Protein AF-A0A7C2XFM1-F1 (afdb_monomer)

Mean predicted aligned error: 4.07 Å

Secondary structure (DSSP, 8-state):
-PPPPPPPPB-----PPPPPHHHHHHHHHHTTTS---HHHHHHHHHHHHHHHTT-SB-EEE-STTHHHHHHHEEEEETTEEEEEEEE--HHHHHHHHHHHHHSTT-EEEE--GGGG--EESSS--HHHHHHHHHHHHHHHHHHHHHTT--EEEE-

Nearest PDB structures (foldseek):
  7azu-assembly1_A  TM=6.651E-01  e=7.538E+00  Caldibacillus thermoamylovorans
  5e7p-assembly1_A  TM=2.297E-01  e=1.009E+00  Mycolicibacterium smegmatis MC2 155
  2x9q-assembly3_B  TM=4.686E-01  e=8.582E+00  Mycobacterium tuberculosis H37Rv
  2x9q-assembly3_A  TM=4.162E-01  e=7.538E+00  Mycobacterium tuberculosis H37Rv

pLDDT: mean 93.03, std 6.06, range [51.03, 98.31]

Radius of gyration: 17.41 Å; Cα contacts (8 Å, |Δi|>4): 223; chains: 1; bounding box: 51×39×47 Å

Foldseek 3Di:
DDDDDDDAAADQEDDDDDDDPVRVVVVCVVQPPDPDDPVLVQQLSRQVVCVVVVHRAAEYEDAVCLVVVVVFWPCDDPQERNDQIAGDLVSLLSSLLSNCVRDAQYEYEYEDPVSNNHHYPDPVDPVVVNVSVVVRVVVNQVSSVVSGHNYYRYD

Solvent-accessible surface area (backbone atoms only — not comparable to full-atom values): 8712 Å² total; per-residue (Å²): 134,83,82,82,83,83,79,87,40,72,52,75,36,32,83,57,75,86,78,51,72,68,61,49,53,50,51,51,66,77,47,65,91,58,95,73,52,74,65,55,51,45,37,50,60,23,38,51,65,38,61,77,67,64,46,69,40,41,23,20,25,22,70,78,42,39,57,62,51,58,73,23,48,36,39,56,60,96,49,32,32,69,42,81,64,41,70,50,52,64,70,56,30,52,52,21,40,55,44,35,72,76,43,75,61,29,24,41,15,32,49,33,75,82,72,67,61,66,42,78,72,56,70,84,41,69,66,62,47,51,51,44,53,50,52,37,51,53,50,46,56,46,46,18,39,79,37,48,32,66,46,76,38,79,88

Sequence (155 aa):
MRKKLTFRTVSLGTEPPIPKTDDLAGWIRENRGRNADLVTYQLEEGLVPQVDAGIGDICTGGRFYGKRWLECLTGIDGRTIVAEPGYLAGPVTADAQDIGVFARGARVALPAPHLLGLEDSYFCDEDEMQDALSAVYRGLMRAMRDSGIAGHVLH

Structure (mmCIF, N/CA/C/O backbone):
data_AF-A0A7C2XFM1-F1
#
_entry.id   AF-A0A7C2XFM1-F1
#
loop_
_atom_site.group_PDB
_atom_site.id
_atom_site.type_symbol
_atom_site.label_atom_id
_atom_site.label_alt_id
_atom_site.label_comp_id
_atom_site.label_asym_id
_atom_site.label_entity_id
_atom_site.label_seq_id
_atom_site.pdbx_PDB_ins_code
_atom_site.Cartn_x
_atom_site.Cartn_y
_atom_site.Cartn_z
_atom_site.occupancy
_atom_site.B_iso_or_equiv
_atom_site.auth_seq_id
_atom_site.auth_comp_id
_atom_site.auth_asym_id
_atom_site.auth_atom_id
_atom_site.pdbx_PDB_model_num
ATOM 1 N N . MET A 1 1 ? -35.658 21.641 17.550 1.00 51.03 1 MET A N 1
ATOM 2 C CA . MET A 1 1 ? -34.418 20.828 17.548 1.00 51.03 1 MET A CA 1
ATOM 3 C C . MET A 1 1 ? -33.679 21.072 16.241 1.00 51.03 1 MET A C 1
ATOM 5 O O . MET A 1 1 ? -34.264 20.887 15.183 1.00 51.03 1 MET A O 1
ATOM 9 N N . ARG A 1 2 ? -32.439 21.564 16.295 1.00 58.53 2 ARG A N 1
ATOM 10 C CA . ARG A 1 2 ? -31.626 21.871 15.107 1.00 58.53 2 ARG A CA 1
ATOM 11 C C . ARG A 1 2 ? -31.073 20.552 14.543 1.00 58.53 2 ARG A C 1
ATOM 13 O O . ARG A 1 2 ? -30.451 19.808 15.297 1.00 58.53 2 ARG A O 1
ATOM 20 N N . LYS A 1 3 ? -31.331 20.231 13.265 1.00 66.75 3 LYS A N 1
ATOM 21 C CA . LYS A 1 3 ? -30.771 19.035 12.599 1.00 66.75 3 LYS A CA 1
ATOM 22 C C . LYS A 1 3 ? -29.243 19.076 12.728 1.00 66.75 3 LYS A C 1
ATOM 24 O O . LYS A 1 3 ? -28.627 20.037 12.271 1.00 66.75 3 LYS A O 1
ATOM 29 N N . LYS A 1 4 ? -28.642 18.063 13.361 1.00 75.75 4 LYS A N 1
ATOM 30 C CA . LYS A 1 4 ? -27.188 17.866 13.311 1.00 75.75 4 LYS A CA 1
ATOM 31 C C . LYS A 1 4 ? -26.829 17.476 11.878 1.00 75.75 4 LYS A C 1
ATOM 33 O O . LYS A 1 4 ? -27.361 16.499 11.360 1.00 75.75 4 LYS A O 1
ATOM 38 N N . LEU A 1 5 ? -25.986 18.280 11.238 1.00 81.06 5 LEU A N 1
ATOM 39 C CA . LEU A 1 5 ? -25.368 17.938 9.963 1.00 81.06 5 LEU A CA 1
ATOM 40 C C . LEU A 1 5 ? -24.231 16.961 10.261 1.00 81.06 5 LEU A C 1
ATOM 42 O O . LEU A 1 5 ? -23.310 17.306 11.000 1.00 81.06 5 LEU A O 1
ATOM 46 N N . THR A 1 6 ? -24.319 15.750 9.722 1.00 80.69 6 THR A N 1
ATOM 47 C CA . THR A 1 6 ? -23.228 14.776 9.775 1.00 80.69 6 THR A CA 1
ATOM 48 C C . THR A 1 6 ? -22.428 14.909 8.490 1.00 80.69 6 THR A C 1
ATOM 50 O O . THR A 1 6 ? -22.963 14.685 7.405 1.00 80.69 6 THR A O 1
ATOM 53 N N . PHE A 1 7 ? -21.163 15.301 8.608 1.00 87.38 7 PHE A N 1
ATOM 54 C CA . PHE A 1 7 ? -20.244 15.354 7.476 1.00 87.38 7 PHE A CA 1
ATOM 55 C C . PHE A 1 7 ? -19.515 14.019 7.348 1.00 87.38 7 PHE A C 1
ATOM 57 O O . PHE A 1 7 ? -19.095 13.441 8.349 1.00 87.38 7 PHE A O 1
ATOM 64 N N . ARG A 1 8 ? -19.372 13.531 6.114 1.00 90.44 8 ARG A N 1
ATOM 65 C CA . ARG A 1 8 ? -18.591 12.327 5.818 1.00 90.44 8 ARG A CA 1
ATOM 66 C C . ARG A 1 8 ? -17.110 12.638 6.026 1.00 90.44 8 ARG A C 1
ATOM 68 O O . ARG A 1 8 ? -16.583 13.545 5.387 1.00 90.44 8 ARG A O 1
ATOM 75 N N . THR A 1 9 ? -16.459 11.896 6.912 1.00 94.25 9 THR A N 1
ATOM 76 C CA . THR A 1 9 ? -15.015 11.978 7.140 1.00 94.25 9 THR A CA 1
ATOM 77 C C . THR A 1 9 ? -14.297 10.963 6.263 1.00 94.25 9 THR A C 1
ATOM 79 O O . THR A 1 9 ? -14.725 9.816 6.136 1.00 94.25 9 THR A O 1
ATOM 82 N N . VAL A 1 10 ? -13.218 11.410 5.627 1.00 94.81 10 VAL A N 1
ATOM 83 C CA . VAL A 1 10 ? -12.485 10.648 4.617 1.00 94.81 10 VAL A CA 1
ATOM 84 C C . VAL A 1 10 ? -11.008 10.727 4.962 1.00 94.81 10 VAL A C 1
ATOM 86 O O . VAL A 1 10 ? -10.449 11.822 5.000 1.00 94.81 10 VAL A O 1
ATOM 89 N N . SER A 1 11 ? -10.379 9.581 5.206 1.00 95.12 11 SER A N 1
ATOM 90 C CA . SER A 1 11 ? -8.921 9.501 5.275 1.00 95.12 11 SER A CA 1
ATOM 91 C C . SER A 1 11 ? -8.346 9.375 3.870 1.00 95.12 11 SER A C 1
ATOM 93 O O . SER A 1 11 ? -8.955 8.756 2.994 1.00 95.12 11 SER A O 1
ATOM 95 N N . LEU A 1 12 ? -7.180 9.965 3.638 1.00 94.94 12 LEU A N 1
ATOM 96 C CA . LEU A 1 12 ? -6.459 9.802 2.379 1.00 94.94 12 LEU A CA 1
ATOM 97 C C . LEU A 1 12 ? -5.298 8.822 2.507 1.00 94.94 12 LEU A C 1
ATOM 99 O O . LEU A 1 12 ? -4.677 8.552 1.505 1.00 94.94 12 LEU A O 1
ATOM 103 N N . GLY A 1 13 ? -5.033 8.256 3.679 1.00 93.38 13 GLY A N 1
ATOM 104 C CA . GLY A 1 13 ? -3.845 7.450 3.955 1.00 93.38 13 GLY A CA 1
ATOM 105 C C . GLY A 1 13 ? -3.256 7.853 5.299 1.00 93.38 13 GLY A C 1
ATOM 106 O O . GLY A 1 13 ? -3.737 8.789 5.945 1.00 93.38 13 GLY A O 1
ATOM 107 N N . THR A 1 14 ? -2.231 7.151 5.761 1.00 91.31 14 THR A N 1
ATOM 108 C CA . THR A 1 14 ? -1.569 7.462 7.031 1.00 91.31 14 THR A CA 1
ATOM 109 C C . THR A 1 14 ? -0.094 7.123 6.945 1.00 91.31 14 THR A C 1
ATOM 111 O O . THR A 1 14 ? 0.281 6.065 6.457 1.00 91.31 14 THR A O 1
ATOM 114 N N . GLU A 1 15 ? 0.742 8.029 7.442 1.00 91.06 15 GLU A N 1
ATOM 115 C CA . GLU A 1 15 ? 2.153 7.752 7.692 1.00 91.06 15 GLU A CA 1
ATOM 116 C C . GLU A 1 15 ? 2.350 7.575 9.196 1.00 91.06 15 GLU A C 1
ATOM 118 O O . GLU A 1 15 ? 2.501 8.576 9.909 1.00 91.06 15 GLU A O 1
ATOM 123 N N . PRO A 1 16 ? 2.261 6.335 9.712 1.00 90.56 16 PRO A N 1
ATOM 124 C CA . PRO A 1 16 ? 2.536 6.082 11.114 1.00 90.56 16 PRO A CA 1
ATOM 125 C C . PRO A 1 16 ? 4.004 6.417 11.420 1.00 90.56 16 PRO A C 1
ATOM 127 O O . PRO A 1 16 ? 4.879 6.281 10.556 1.00 90.56 16 PRO A O 1
ATOM 130 N N . PRO A 1 17 ? 4.309 6.863 12.649 1.00 87.62 17 PRO A N 1
ATOM 131 C CA . PRO A 1 17 ? 5.684 7.111 13.047 1.00 87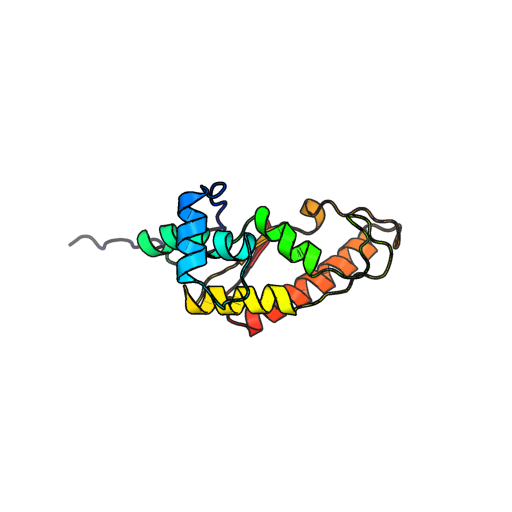.62 17 PRO A CA 1
ATOM 132 C C . PRO A 1 17 ? 6.511 5.821 12.984 1.00 87.62 17 PRO A C 1
ATOM 134 O O . PRO A 1 17 ? 5.988 4.707 12.973 1.00 87.62 17 PRO A O 1
ATOM 137 N N . ILE A 1 18 ? 7.836 5.973 12.982 1.00 85.94 18 ILE A N 1
ATOM 138 C CA . ILE A 1 18 ? 8.739 4.828 13.116 1.00 85.94 18 ILE A CA 1
ATOM 139 C C . ILE A 1 18 ? 8.417 4.114 14.443 1.00 85.94 18 ILE A C 1
ATOM 141 O O . ILE A 1 18 ? 8.399 4.791 15.479 1.00 85.94 18 ILE A O 1
ATOM 145 N N . PRO A 1 19 ? 8.177 2.787 14.436 1.00 89.00 19 PRO A N 1
ATOM 146 C CA . PRO A 1 19 ? 7.854 2.051 15.650 1.00 89.00 19 PRO A CA 1
ATOM 147 C C . PRO A 1 19 ? 8.945 2.192 16.700 1.00 89.00 19 PRO A C 1
ATOM 149 O O . PRO A 1 19 ? 10.138 2.103 16.392 1.00 89.00 19 PRO A O 1
ATOM 152 N N . LYS A 1 20 ? 8.537 2.327 17.962 1.00 92.25 20 LYS A N 1
ATOM 153 C CA . LYS A 1 20 ? 9.458 2.112 19.077 1.00 92.25 20 LYS A CA 1
ATOM 154 C C . LYS A 1 20 ? 9.663 0.614 19.266 1.00 92.25 20 LYS A C 1
ATOM 156 O O . LYS A 1 20 ? 8.766 -0.188 19.014 1.00 92.25 20 LYS A O 1
ATOM 161 N N . THR A 1 21 ? 10.841 0.243 19.754 1.00 92.62 21 THR A N 1
ATOM 162 C CA . THR A 1 21 ? 11.208 -1.163 19.960 1.00 92.62 21 THR A CA 1
ATOM 163 C C . THR A 1 21 ? 10.216 -1.892 20.861 1.00 92.62 21 THR A C 1
ATOM 165 O O . THR A 1 21 ? 9.850 -3.019 20.548 1.00 92.62 21 THR A O 1
ATOM 168 N N . ASP A 1 22 ? 9.756 -1.254 21.940 1.00 93.44 22 ASP A N 1
ATOM 169 C CA . ASP A 1 22 ? 8.836 -1.870 22.903 1.00 93.44 22 ASP A CA 1
ATOM 170 C C . ASP A 1 22 ? 7.453 -2.141 22.293 1.00 93.44 22 ASP A C 1
ATOM 172 O O . ASP A 1 22 ? 6.915 -3.236 22.470 1.00 93.44 22 ASP A O 1
ATOM 176 N N . ASP A 1 23 ? 6.926 -1.187 21.517 1.00 92.25 23 ASP A N 1
ATOM 177 C CA . ASP A 1 23 ? 5.638 -1.307 20.823 1.00 92.25 23 ASP A CA 1
ATOM 178 C C . ASP A 1 23 ? 5.688 -2.467 19.815 1.00 92.25 23 ASP A C 1
ATOM 180 O O . ASP A 1 23 ? 4.836 -3.360 19.820 1.00 92.25 23 ASP A O 1
ATOM 184 N N . LEU A 1 24 ? 6.763 -2.527 19.021 1.00 92.75 24 LEU A N 1
ATOM 185 C CA . LEU A 1 24 ? 6.974 -3.604 18.058 1.00 92.75 24 LEU A CA 1
ATOM 186 C C . LEU A 1 24 ? 7.159 -4.968 18.746 1.00 92.75 24 LEU A C 1
ATOM 188 O O . LEU A 1 24 ? 6.626 -5.971 18.275 1.00 92.75 24 LEU A O 1
ATOM 192 N N . ALA A 1 25 ? 7.883 -5.037 19.869 1.00 93.31 25 ALA A N 1
ATOM 193 C CA . ALA A 1 25 ? 8.062 -6.291 20.609 1.00 93.31 25 ALA A CA 1
ATOM 194 C C . ALA A 1 25 ? 6.741 -6.809 21.199 1.00 93.31 25 ALA A C 1
ATOM 196 O O . ALA A 1 25 ? 6.533 -8.028 21.260 1.00 93.31 25 ALA A O 1
ATOM 197 N N . GLY A 1 26 ? 5.868 -5.898 21.641 1.00 94.06 26 GLY A N 1
ATOM 198 C CA . GLY A 1 26 ? 4.503 -6.206 22.060 1.00 94.06 26 GLY A CA 1
ATOM 199 C C . GLY A 1 26 ? 3.698 -6.793 20.907 1.00 94.06 26 GLY A C 1
ATOM 200 O O . GLY A 1 26 ? 3.246 -7.936 20.993 1.00 94.06 26 GLY A O 1
ATOM 201 N N . TRP A 1 27 ? 3.643 -6.075 19.787 1.00 93.69 27 TRP A N 1
ATOM 202 C CA . TRP A 1 27 ? 2.900 -6.501 18.603 1.00 93.69 27 TRP A CA 1
ATOM 203 C C . TRP A 1 27 ? 3.379 -7.852 18.043 1.00 93.69 27 TRP A C 1
ATOM 205 O O . TRP A 1 27 ? 2.562 -8.725 17.748 1.00 93.69 27 TRP A O 1
ATOM 215 N N . ILE A 1 28 ? 4.697 -8.090 17.978 1.00 93.56 28 ILE A N 1
ATOM 216 C CA . ILE A 1 28 ? 5.269 -9.381 17.544 1.00 93.56 28 ILE A CA 1
ATOM 217 C C . ILE A 1 28 ? 4.818 -10.520 18.463 1.00 93.56 28 ILE A C 1
ATOM 219 O O . ILE A 1 28 ? 4.590 -11.642 18.007 1.00 93.56 28 ILE A O 1
ATOM 223 N N . ARG A 1 29 ? 4.720 -10.269 19.774 1.00 93.69 29 ARG A N 1
ATOM 224 C CA . ARG A 1 29 ? 4.290 -11.281 20.746 1.00 93.69 29 ARG A CA 1
ATOM 225 C C . ARG A 1 29 ? 2.832 -11.675 20.530 1.00 93.69 29 ARG A C 1
ATOM 227 O O . ARG A 1 29 ? 2.519 -12.856 20.664 1.00 93.69 29 ARG A O 1
ATOM 234 N N . GLU A 1 30 ? 1.988 -10.707 20.199 1.00 91.50 30 GLU A N 1
ATOM 235 C CA . GLU A 1 30 ? 0.556 -10.893 19.947 1.00 91.50 30 GLU A CA 1
ATOM 236 C C . GLU A 1 30 ? 0.284 -11.541 18.582 1.00 91.50 30 GLU A C 1
ATOM 238 O O . GLU A 1 30 ? -0.645 -12.332 18.455 1.00 91.50 30 GLU A O 1
ATOM 243 N N . ASN A 1 31 ? 1.151 -11.303 17.593 1.00 90.06 31 ASN A N 1
ATOM 244 C CA . ASN A 1 31 ? 1.016 -11.808 16.222 1.00 90.06 31 ASN A CA 1
ATOM 245 C C . ASN A 1 31 ? 1.906 -13.030 15.914 1.00 90.06 31 ASN A C 1
ATOM 247 O O . ASN A 1 31 ? 2.240 -13.303 14.758 1.00 90.06 31 ASN A O 1
ATOM 251 N N . ARG A 1 32 ? 2.316 -13.801 16.930 1.00 88.12 32 ARG A N 1
ATOM 252 C CA . ARG A 1 32 ? 3.163 -14.991 16.722 1.00 88.12 32 ARG A CA 1
ATOM 253 C C . ARG A 1 32 ? 2.490 -16.020 15.811 1.00 88.12 32 ARG A C 1
ATOM 255 O O . ARG A 1 32 ? 1.360 -16.430 16.047 1.00 88.12 32 ARG A O 1
ATOM 262 N N . GLY A 1 33 ? 3.244 -16.507 14.824 1.00 87.69 33 GLY A N 1
ATOM 263 C CA . GLY A 1 33 ? 2.776 -17.512 13.863 1.00 87.69 33 GLY A CA 1
ATOM 264 C C . GLY A 1 33 ? 2.066 -16.927 12.640 1.00 87.69 33 GLY A C 1
ATOM 265 O O . GLY A 1 33 ? 1.771 -17.674 11.710 1.00 87.69 33 GLY A O 1
ATOM 266 N N . ARG A 1 34 ? 1.846 -15.609 12.603 1.00 88.19 34 ARG A N 1
ATOM 267 C CA . ARG A 1 34 ? 1.411 -14.886 11.407 1.00 88.19 34 ARG A CA 1
ATOM 268 C C . ARG A 1 34 ? 2.630 -14.496 10.574 1.00 88.19 34 ARG A C 1
ATOM 270 O O . ARG A 1 34 ? 3.650 -14.081 11.123 1.00 88.19 34 ARG A O 1
ATOM 277 N N . ASN A 1 35 ? 2.532 -14.642 9.254 1.00 87.19 35 ASN A N 1
ATOM 278 C CA . ASN A 1 35 ? 3.538 -14.092 8.354 1.00 87.19 35 ASN A CA 1
ATOM 279 C C . ASN A 1 35 ? 3.298 -12.588 8.249 1.00 87.19 35 ASN A C 1
ATOM 281 O O . ASN A 1 35 ? 2.350 -12.166 7.596 1.00 87.19 35 ASN A O 1
ATOM 285 N N . ALA A 1 36 ? 4.107 -11.813 8.959 1.00 89.94 36 ALA A N 1
ATOM 286 C CA . ALA A 1 36 ? 3.949 -10.378 9.040 1.00 89.94 36 ALA A CA 1
ATOM 287 C C . ALA A 1 36 ? 5.320 -9.708 9.146 1.00 89.94 36 ALA A C 1
ATOM 289 O O . ALA A 1 36 ? 6.274 -10.271 9.690 1.00 89.94 36 ALA A O 1
ATOM 290 N N . ASP A 1 37 ? 5.406 -8.495 8.622 1.00 92.56 37 ASP A N 1
ATOM 291 C CA . ASP A 1 37 ? 6.618 -7.687 8.580 1.00 92.56 37 ASP A CA 1
ATOM 292 C C . ASP A 1 37 ? 6.348 -6.259 9.079 1.00 92.56 37 ASP A C 1
ATOM 294 O O . ASP A 1 37 ? 5.259 -5.926 9.555 1.00 92.56 37 ASP A O 1
ATOM 298 N N . LEU A 1 38 ? 7.356 -5.389 8.972 1.00 93.31 38 LEU A N 1
ATOM 299 C CA . LEU A 1 38 ? 7.220 -3.990 9.379 1.00 93.31 38 LEU A CA 1
ATOM 300 C C . LEU A 1 38 ? 6.161 -3.235 8.568 1.00 93.31 38 LEU A C 1
ATOM 302 O O . LEU A 1 38 ? 5.545 -2.320 9.105 1.00 93.31 38 LEU A O 1
ATOM 306 N N . VAL A 1 39 ? 5.940 -3.600 7.302 1.00 94.75 39 VAL A N 1
ATOM 307 C CA . VAL A 1 39 ? 4.895 -2.978 6.481 1.00 94.75 39 VAL A CA 1
ATOM 308 C C . VAL A 1 39 ? 3.518 -3.372 7.007 1.00 94.75 39 VAL A C 1
ATOM 310 O O . VAL A 1 39 ? 2.661 -2.509 7.169 1.00 94.75 39 VAL A O 1
ATOM 313 N N . THR A 1 40 ? 3.336 -4.647 7.346 1.00 94.19 40 THR A N 1
ATOM 314 C CA . THR A 1 40 ? 2.104 -5.183 7.942 1.00 94.19 40 THR A CA 1
ATOM 315 C C . THR A 1 40 ? 1.767 -4.445 9.238 1.00 94.19 40 THR A C 1
ATOM 317 O O . THR A 1 40 ? 0.654 -3.951 9.401 1.00 94.19 40 THR A O 1
ATOM 320 N N . TYR A 1 41 ? 2.761 -4.280 10.116 1.00 94.44 41 TYR A N 1
ATOM 321 C CA . TYR A 1 41 ? 2.625 -3.488 11.340 1.00 94.44 41 TYR A CA 1
ATOM 322 C C . TYR A 1 41 ? 2.194 -2.041 11.047 1.00 94.44 41 TYR A C 1
ATOM 324 O O . TYR A 1 41 ? 1.234 -1.544 11.628 1.00 94.44 41 TYR A O 1
ATOM 332 N N . GLN A 1 42 ? 2.859 -1.364 10.105 1.00 95.38 42 GLN A N 1
ATOM 333 C CA . GLN A 1 42 ? 2.537 0.023 9.752 1.00 95.38 42 GLN A CA 1
ATOM 334 C C . GLN A 1 42 ? 1.127 0.174 9.155 1.00 95.38 42 GLN A C 1
ATOM 336 O O . GLN A 1 42 ? 0.457 1.178 9.401 1.00 95.38 42 GLN A O 1
ATOM 341 N N . LEU A 1 43 ? 0.646 -0.813 8.395 1.00 95.50 43 LEU A N 1
ATOM 342 C CA . LEU A 1 43 ? -0.724 -0.809 7.879 1.00 95.50 43 LEU A CA 1
ATOM 343 C C . LEU A 1 43 ? -1.757 -0.856 9.012 1.00 95.50 43 LEU A C 1
ATOM 345 O O . LEU A 1 43 ? -2.745 -0.122 8.958 1.00 95.50 43 LEU A O 1
ATOM 349 N N . GLU A 1 44 ? -1.528 -1.678 10.034 1.00 93.81 44 GLU A N 1
ATOM 350 C CA . GLU A 1 44 ? -2.418 -1.785 11.196 1.00 93.81 44 GLU A CA 1
ATOM 351 C C . GLU A 1 44 ? -2.380 -0.529 12.063 1.00 93.81 44 GLU A C 1
ATOM 353 O O . GLU A 1 44 ? -3.426 0.063 12.337 1.00 93.81 44 GLU A O 1
ATOM 358 N N . GLU A 1 45 ? -1.183 -0.057 12.413 1.00 93.81 45 GLU A N 1
ATOM 359 C CA . GLU A 1 45 ? -0.998 1.176 13.188 1.00 93.81 45 GLU A CA 1
ATOM 360 C C . GLU A 1 45 ? -1.625 2.392 12.501 1.00 93.81 45 GLU A C 1
ATOM 362 O O . GLU A 1 45 ? -2.151 3.288 13.159 1.00 93.81 45 GLU A O 1
ATOM 367 N N . GLY A 1 46 ? -1.617 2.422 11.166 1.00 93.69 46 GLY A N 1
ATOM 368 C CA . GLY A 1 46 ? -2.288 3.467 10.401 1.00 93.69 46 GLY A CA 1
ATOM 369 C C . GLY A 1 46 ? -3.814 3.459 10.559 1.00 93.69 46 GLY A C 1
ATOM 370 O O . GLY A 1 46 ? -4.441 4.516 10.455 1.00 93.69 46 GLY A O 1
ATOM 371 N N . LEU A 1 47 ? -4.424 2.295 10.816 1.00 94.75 47 LEU A N 1
ATOM 372 C CA . LEU A 1 47 ? -5.877 2.136 10.947 1.00 94.75 47 LEU A CA 1
ATOM 373 C C . LEU A 1 47 ? -6.388 2.451 12.353 1.00 94.75 47 LEU A C 1
ATOM 375 O O . LEU A 1 47 ? -7.446 3.072 12.465 1.00 94.75 47 LEU A O 1
ATOM 379 N N . VAL A 1 48 ? -5.654 2.059 13.400 1.00 92.88 48 VAL A N 1
ATOM 380 C CA . VAL A 1 48 ? -6.047 2.226 14.816 1.00 92.88 48 VAL A CA 1
ATOM 381 C C . VAL A 1 48 ? -6.624 3.622 15.121 1.00 92.88 48 VAL A C 1
ATOM 383 O O . VAL A 1 48 ? -7.796 3.703 15.500 1.00 92.88 48 VAL A O 1
ATOM 386 N N . PRO A 1 49 ? -5.912 4.743 14.875 1.00 93.00 49 PRO A N 1
ATOM 387 C CA . PRO A 1 49 ? -6.422 6.069 15.230 1.00 93.00 49 PRO A CA 1
ATOM 388 C C . PRO A 1 49 ? -7.648 6.488 14.407 1.00 93.00 49 PRO A C 1
ATOM 390 O O . PRO A 1 49 ? -8.447 7.307 14.859 1.00 93.00 49 PRO A O 1
ATOM 393 N N . GLN A 1 50 ? -7.820 5.949 13.195 1.00 94.38 50 GLN A N 1
ATOM 394 C CA . GLN A 1 50 ? -8.975 6.251 12.346 1.00 94.38 50 GLN A CA 1
ATOM 395 C C . GLN A 1 50 ? -10.232 5.529 12.828 1.00 94.38 50 GLN A C 1
ATOM 397 O O . GLN A 1 50 ? -11.320 6.111 12.798 1.00 94.38 50 GLN A O 1
ATOM 402 N N . VAL A 1 51 ? -10.076 4.279 13.275 1.00 92.75 51 VAL A N 1
ATOM 403 C CA . VAL A 1 51 ? -11.155 3.487 13.872 1.00 92.75 51 VAL A CA 1
ATOM 404 C C . VAL A 1 51 ? -11.597 4.128 15.186 1.00 92.75 51 VAL A C 1
ATOM 406 O O . VAL A 1 51 ? -12.788 4.395 15.352 1.00 92.75 51 VAL A O 1
ATOM 409 N N . ASP A 1 52 ? -10.650 4.484 16.057 1.00 93.19 52 ASP A N 1
ATOM 410 C CA . ASP A 1 52 ? -10.931 5.140 17.342 1.00 93.19 52 ASP A CA 1
ATOM 411 C C . ASP A 1 52 ? -11.634 6.496 17.169 1.00 93.19 52 ASP A C 1
ATOM 413 O O . ASP A 1 52 ? -12.538 6.847 17.931 1.00 93.19 52 ASP A O 1
ATOM 417 N N . ALA A 1 53 ? -11.262 7.255 16.133 1.00 92.19 53 ALA A N 1
ATOM 418 C CA . ALA A 1 53 ? -11.887 8.535 15.803 1.00 92.19 53 ALA A CA 1
ATOM 419 C C . ALA A 1 53 ? -13.236 8.407 15.064 1.00 92.19 53 ALA A C 1
ATOM 421 O O . ALA A 1 53 ? -13.890 9.424 14.812 1.00 92.19 53 ALA A O 1
ATOM 422 N N . GLY A 1 54 ? -13.661 7.193 14.694 1.00 92.38 54 GLY A N 1
ATOM 423 C CA . GLY A 1 54 ? -14.902 6.957 13.953 1.00 92.38 54 GLY A CA 1
ATOM 424 C C . GLY A 1 54 ? -14.899 7.566 12.546 1.00 92.38 54 GLY A C 1
ATOM 425 O O . GLY A 1 54 ? -15.914 8.114 12.105 1.00 92.38 54 GLY A O 1
ATOM 426 N N . ILE A 1 55 ? -13.759 7.525 11.846 1.00 93.44 55 ILE A N 1
ATOM 427 C CA . ILE A 1 55 ? -13.656 8.003 10.462 1.00 93.44 55 ILE A CA 1
ATOM 428 C C . ILE A 1 55 ? -14.525 7.134 9.542 1.00 93.44 55 ILE A C 1
ATOM 430 O O . ILE A 1 55 ? -14.462 5.911 9.592 1.00 93.44 55 ILE A O 1
ATOM 434 N N . GLY A 1 56 ? -15.335 7.773 8.690 1.00 92.00 56 GLY A N 1
ATOM 435 C CA . GLY A 1 56 ? -16.287 7.084 7.817 1.00 92.00 56 GLY A CA 1
ATOM 436 C C . GLY A 1 56 ? -15.607 6.248 6.735 1.00 92.00 56 GLY A C 1
ATOM 437 O O . GLY A 1 56 ? -15.855 5.051 6.640 1.00 92.00 56 GLY A 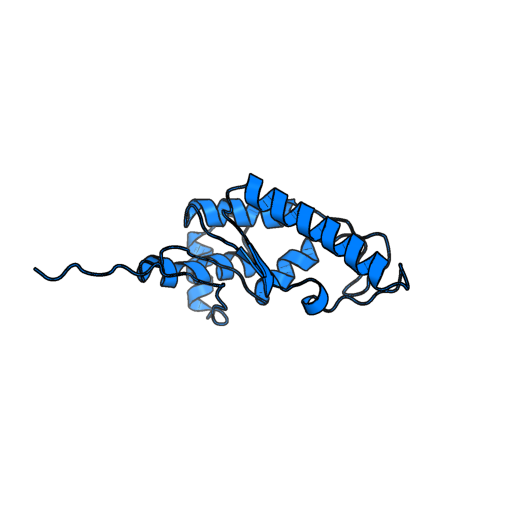O 1
ATOM 438 N N . ASP A 1 57 ? -14.732 6.869 5.938 1.00 94.38 57 ASP A N 1
ATOM 439 C CA . ASP A 1 57 ? -13.93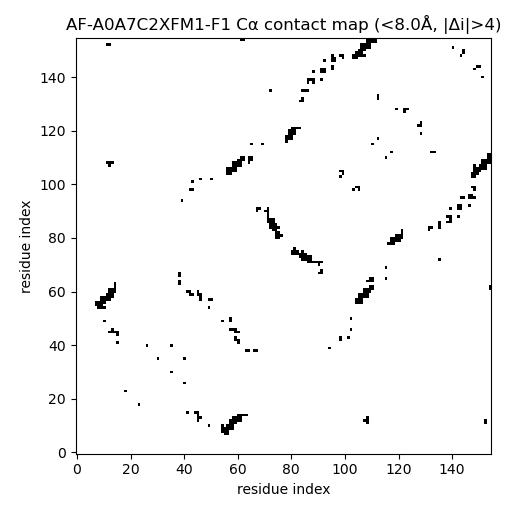6 6.159 4.933 1.00 94.38 57 ASP A CA 1
ATOM 440 C C . ASP A 1 57 ? -12.475 6.060 5.365 1.00 94.38 57 ASP A C 1
ATOM 442 O O . ASP A 1 57 ? -11.638 6.906 5.020 1.00 94.38 57 ASP A O 1
ATOM 446 N N . ILE A 1 58 ? -12.161 5.004 6.100 1.00 95.88 58 ILE A N 1
ATOM 447 C CA . ILE A 1 58 ? -10.796 4.712 6.534 1.00 95.88 58 ILE A CA 1
ATOM 448 C C . ILE A 1 58 ? -9.886 4.362 5.347 1.00 95.88 58 ILE A C 1
ATOM 450 O O . ILE A 1 58 ? -10.324 3.822 4.322 1.00 95.88 58 ILE A O 1
ATOM 454 N N . CYS A 1 59 ? -8.611 4.707 5.477 1.00 96.75 59 CYS A N 1
ATOM 455 C CA . CYS A 1 59 ? -7.596 4.476 4.457 1.00 96.75 59 CYS A CA 1
ATOM 456 C C . CYS A 1 59 ? -6.231 4.294 5.122 1.00 96.75 59 CYS A C 1
ATOM 458 O O . CYS A 1 59 ? -5.780 5.205 5.814 1.00 96.75 59 CYS A O 1
ATOM 460 N N . THR A 1 60 ? -5.579 3.152 4.917 1.00 96.25 60 THR A N 1
ATOM 461 C CA . THR A 1 60 ? -4.217 2.892 5.417 1.00 96.25 60 THR A CA 1
ATOM 462 C C . THR A 1 60 ? -3.209 2.832 4.280 1.00 96.25 60 THR A C 1
ATOM 464 O O . THR A 1 60 ? -3.600 2.847 3.119 1.00 96.25 60 THR A O 1
ATOM 467 N N . GLY A 1 61 ? -1.921 2.774 4.594 1.00 95.69 61 GLY A N 1
ATOM 468 C CA . GLY A 1 61 ? -0.853 2.892 3.613 1.00 95.69 61 GLY A CA 1
ATOM 469 C C . GLY A 1 61 ? -0.461 4.346 3.366 1.00 95.69 61 GLY A C 1
ATOM 470 O O . GLY A 1 61 ? -1.000 5.284 3.956 1.00 95.69 61 GLY A O 1
ATOM 471 N N . GLY A 1 62 ? 0.511 4.526 2.485 1.00 94.69 62 GLY A N 1
ATOM 472 C CA . 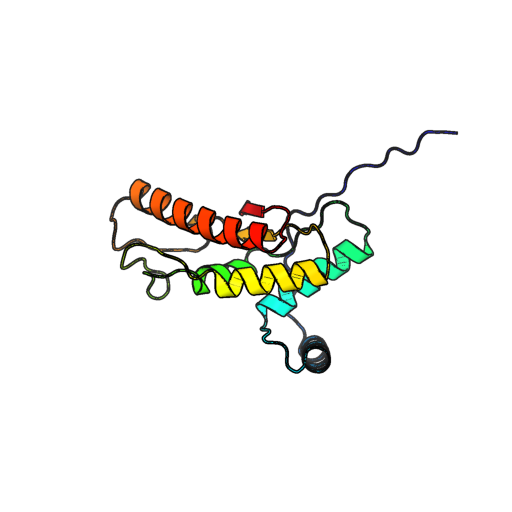GLY A 1 62 ? 1.201 5.789 2.275 1.00 94.69 62 GLY A CA 1
ATOM 473 C C . GLY A 1 62 ? 2.474 5.563 1.470 1.00 94.69 62 GLY A C 1
ATOM 474 O O . GLY A 1 62 ? 2.568 4.605 0.700 1.00 94.69 62 GLY A O 1
ATOM 475 N N . ARG A 1 63 ? 3.490 6.406 1.668 1.00 93.31 63 ARG A N 1
ATOM 476 C CA . ARG A 1 63 ? 4.781 6.274 0.973 1.00 93.31 63 ARG A CA 1
ATOM 477 C C . ARG A 1 63 ? 5.520 5.019 1.425 1.00 93.31 63 ARG A C 1
ATOM 479 O O . ARG A 1 63 ? 6.142 4.365 0.589 1.00 93.31 63 ARG A O 1
ATOM 486 N N . PHE A 1 64 ? 5.421 4.649 2.707 1.00 93.75 64 PHE A N 1
ATOM 487 C CA . PHE A 1 64 ? 6.041 3.421 3.226 1.00 93.75 64 PHE A CA 1
ATOM 488 C C . PHE A 1 64 ? 5.586 2.166 2.466 1.00 93.75 64 PHE A C 1
ATOM 490 O O . PHE A 1 64 ? 6.377 1.241 2.267 1.00 93.75 64 PHE A O 1
ATOM 497 N N . TYR A 1 65 ? 4.343 2.169 1.974 1.00 95.81 65 TYR A N 1
ATOM 498 C CA . TYR A 1 65 ? 3.759 1.043 1.254 1.00 95.81 65 TYR A CA 1
ATOM 499 C C . TYR A 1 65 ? 4.366 0.839 -0.143 1.00 95.81 65 TYR A C 1
ATOM 501 O O . TYR A 1 65 ? 4.271 -0.244 -0.719 1.00 95.81 65 TYR A O 1
ATOM 509 N N . GLY A 1 66 ? 5.117 1.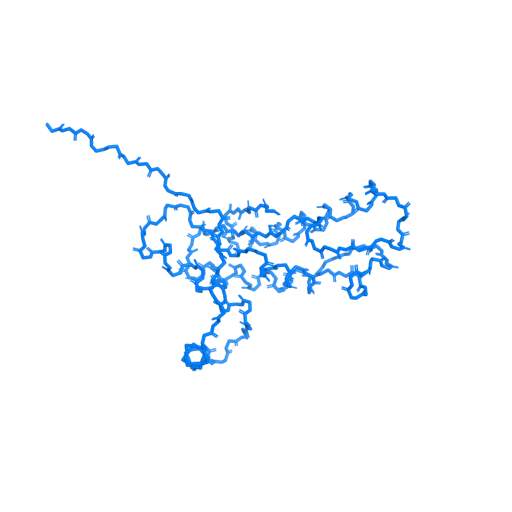829 -0.643 1.00 94.94 66 GLY A N 1
ATOM 510 C CA . GLY A 1 66 ? 5.946 1.692 -1.839 1.00 94.94 66 GLY A CA 1
ATOM 511 C C . GLY A 1 66 ? 6.952 0.540 -1.763 1.00 94.94 66 GLY A C 1
ATOM 512 O O . GLY A 1 66 ? 7.265 -0.052 -2.791 1.00 94.94 66 GLY A O 1
ATOM 513 N N . LYS A 1 67 ? 7.417 0.167 -0.560 1.00 94.19 67 LYS A N 1
ATOM 514 C CA . LYS A 1 67 ? 8.298 -1.000 -0.373 1.00 94.19 67 LYS A CA 1
ATOM 515 C C . LYS A 1 67 ? 7.617 -2.291 -0.816 1.00 94.19 67 LYS A C 1
ATOM 517 O O . LYS A 1 67 ? 8.171 -3.023 -1.627 1.00 94.19 67 LYS A O 1
ATOM 522 N N . ARG A 1 68 ? 6.382 -2.502 -0.357 1.00 95.75 68 ARG A N 1
ATOM 523 C CA . ARG A 1 68 ? 5.574 -3.659 -0.740 1.00 95.75 68 ARG A CA 1
ATOM 524 C C . ARG A 1 68 ? 5.244 -3.657 -2.229 1.00 95.75 68 ARG A C 1
ATOM 526 O O . ARG A 1 68 ? 5.190 -4.716 -2.842 1.00 95.75 68 ARG A O 1
ATOM 533 N N . TRP A 1 69 ? 5.060 -2.477 -2.823 1.00 94.44 69 TRP A N 1
ATOM 534 C CA . TRP A 1 69 ? 4.858 -2.359 -4.268 1.00 94.44 69 TRP A CA 1
ATOM 535 C C . TRP A 1 69 ? 6.076 -2.842 -5.034 1.00 94.44 69 TRP A C 1
ATOM 537 O O . TRP A 1 69 ? 5.931 -3.702 -5.892 1.00 94.44 69 TRP A O 1
ATOM 547 N N . LEU A 1 70 ? 7.263 -2.348 -4.682 1.00 95.00 70 LEU A N 1
ATOM 548 C CA . LEU A 1 70 ? 8.518 -2.761 -5.308 1.00 95.00 70 LEU A CA 1
ATOM 549 C C . LEU A 1 70 ? 8.757 -4.270 -5.172 1.00 95.00 70 LEU A C 1
ATOM 551 O O . LEU A 1 70 ? 9.152 -4.898 -6.145 1.00 95.00 70 LEU A O 1
ATOM 555 N N . GLU A 1 71 ? 8.450 -4.861 -4.014 1.00 95.00 71 GLU A N 1
ATOM 556 C CA . GLU A 1 71 ? 8.524 -6.318 -3.797 1.00 95.00 71 GLU A CA 1
ATOM 557 C C . GLU A 1 71 ? 7.609 -7.118 -4.733 1.00 95.00 71 GLU A C 1
ATOM 559 O O . GLU A 1 71 ? 7.885 -8.279 -5.035 1.00 95.00 71 GLU A O 1
ATOM 564 N N . CYS A 1 72 ? 6.510 -6.515 -5.185 1.00 96.50 72 CYS A N 1
ATOM 565 C CA . CYS A 1 72 ? 5.570 -7.164 -6.087 1.00 96.50 72 CYS A CA 1
ATOM 566 C C . CYS A 1 72 ? 5.953 -7.022 -7.556 1.00 96.50 72 CYS A C 1
ATOM 568 O O . CYS A 1 72 ? 5.391 -7.749 -8.368 1.00 96.50 72 CYS A O 1
ATOM 570 N N . LEU A 1 73 ? 6.846 -6.103 -7.921 1.00 96.38 73 LEU A N 1
ATOM 571 C CA . LEU A 1 73 ? 7.218 -5.879 -9.315 1.00 96.38 73 LEU A CA 1
ATOM 572 C C . LEU A 1 73 ? 8.249 -6.914 -9.776 1.00 96.38 73 LEU A C 1
ATOM 574 O O . LEU A 1 73 ? 9.208 -7.225 -9.075 1.00 96.38 73 LEU A O 1
ATOM 578 N N . THR A 1 74 ? 8.067 -7.427 -10.990 1.00 97.25 74 THR A N 1
ATOM 579 C CA . THR A 1 74 ? 9.058 -8.272 -11.676 1.00 97.25 74 THR A CA 1
ATOM 580 C C . THR A 1 74 ? 9.641 -7.525 -12.869 1.00 97.25 74 THR A C 1
ATOM 582 O O . THR A 1 74 ? 9.007 -6.603 -13.370 1.00 97.25 74 THR A O 1
ATOM 585 N N . GLY A 1 75 ? 10.819 -7.930 -13.353 1.00 96.00 75 GLY A N 1
ATOM 586 C CA . GLY A 1 75 ? 11.510 -7.219 -14.444 1.00 96.00 75 GLY A CA 1
ATOM 587 C C . GLY A 1 75 ? 12.307 -5.994 -13.976 1.00 96.00 75 GLY A C 1
ATOM 588 O O . GLY A 1 75 ? 12.744 -5.188 -14.795 1.00 96.00 75 GLY A O 1
ATOM 589 N N . ILE A 1 76 ? 12.514 -5.868 -12.661 1.00 95.56 76 ILE A N 1
ATOM 590 C CA . ILE A 1 76 ? 13.242 -4.770 -12.022 1.00 95.56 76 ILE A CA 1
ATOM 591 C C . ILE A 1 76 ? 14.458 -5.330 -11.287 1.00 95.56 76 ILE A C 1
ATOM 593 O O . ILE A 1 76 ? 14.329 -6.281 -10.515 1.00 95.56 76 ILE A O 1
ATOM 597 N N . ASP A 1 77 ? 15.618 -4.712 -11.502 1.00 94.00 77 ASP A N 1
ATOM 598 C CA . ASP A 1 77 ? 16.820 -4.915 -10.695 1.00 94.00 77 ASP A CA 1
ATOM 599 C C . ASP A 1 77 ? 17.067 -3.668 -9.836 1.00 94.00 77 ASP A C 1
ATOM 601 O O . ASP A 1 77 ? 17.348 -2.576 -10.337 1.00 94.00 77 ASP A O 1
ATOM 605 N N . GLY A 1 78 ? 16.870 -3.800 -8.523 1.00 91.62 78 GLY A N 1
ATOM 606 C CA . GLY A 1 78 ? 16.905 -2.681 -7.582 1.00 91.62 78 GLY A CA 1
ATOM 607 C C . GLY A 1 78 ? 15.824 -1.630 -7.865 1.00 91.62 78 GLY A C 1
ATOM 608 O O . GLY A 1 78 ? 14.705 -1.725 -7.361 1.00 91.62 78 GLY A O 1
ATOM 609 N N . ARG A 1 79 ? 16.181 -0.593 -8.630 1.00 93.94 79 ARG A N 1
ATOM 610 C CA . ARG A 1 79 ? 15.279 0.485 -9.080 1.00 93.94 79 ARG A CA 1
ATOM 611 C C . ARG A 1 79 ? 15.267 0.664 -10.594 1.00 93.94 79 ARG A C 1
ATOM 613 O O . ARG A 1 79 ? 14.616 1.579 -11.078 1.00 93.94 79 ARG A O 1
ATOM 620 N N . THR A 1 80 ? 15.933 -0.207 -11.338 1.00 96.00 80 THR A N 1
ATOM 621 C CA . THR A 1 80 ? 16.044 -0.092 -12.789 1.00 96.00 80 THR A CA 1
ATOM 622 C C . THR A 1 80 ? 15.180 -1.153 -13.460 1.00 96.00 80 THR A C 1
ATOM 624 O O . THR A 1 80 ? 15.275 -2.338 -13.139 1.00 96.00 80 THR A O 1
ATOM 627 N N . ILE A 1 81 ? 14.323 -0.733 -14.387 1.00 96.50 81 ILE A N 1
ATOM 628 C CA . ILE A 1 81 ? 13.543 -1.618 -15.251 1.00 96.50 81 ILE A CA 1
ATOM 629 C C . ILE A 1 81 ? 14.496 -2.179 -16.306 1.00 96.50 81 ILE A C 1
ATOM 631 O O . ILE A 1 81 ? 15.057 -1.426 -17.104 1.00 96.50 81 ILE A O 1
ATOM 635 N N . VAL A 1 82 ? 14.698 -3.497 -16.281 1.00 97.00 82 VAL A N 1
ATOM 636 C CA . VAL A 1 82 ? 15.655 -4.223 -17.143 1.00 97.00 82 VAL A CA 1
ATOM 637 C C . VAL A 1 82 ? 14.966 -5.203 -18.097 1.00 97.00 82 VAL A C 1
ATOM 639 O O . VAL A 1 82 ? 15.608 -5.776 -18.976 1.00 97.00 82 VAL A O 1
ATOM 642 N N . ALA A 1 83 ? 13.667 -5.422 -17.909 1.00 96.69 83 ALA A N 1
ATOM 643 C CA . ALA A 1 83 ? 12.806 -6.245 -18.745 1.00 96.69 83 ALA A CA 1
ATOM 644 C C . ALA A 1 83 ? 11.351 -5.772 -18.606 1.00 96.69 83 ALA A C 1
ATOM 646 O O . ALA A 1 83 ? 11.048 -4.963 -17.729 1.00 96.69 83 ALA A O 1
ATOM 647 N N . GLU A 1 84 ? 10.454 -6.333 -19.421 1.00 96.69 84 GLU A N 1
ATOM 648 C CA . GLU A 1 84 ? 9.011 -6.083 -19.345 1.00 96.69 84 GLU A CA 1
ATOM 649 C C . GLU A 1 84 ? 8.488 -6.213 -17.894 1.00 96.69 84 GLU A C 1
ATOM 651 O O . GLU A 1 84 ? 8.588 -7.299 -17.299 1.00 96.69 84 GLU A O 1
ATOM 656 N N . PRO A 1 85 ? 7.932 -5.135 -17.304 1.00 96.31 85 PRO A N 1
ATOM 657 C CA . PRO A 1 85 ? 7.396 -5.161 -15.955 1.00 96.31 85 PRO A CA 1
ATOM 658 C C . PRO A 1 85 ? 6.218 -6.125 -15.816 1.00 96.31 85 PRO A C 1
ATOM 660 O O . PRO A 1 85 ? 5.220 -6.056 -16.531 1.00 96.31 85 PRO A O 1
ATOM 663 N N . GLY A 1 86 ? 6.304 -6.994 -14.817 1.00 97.25 86 GLY A N 1
ATOM 664 C CA . GLY A 1 86 ? 5.207 -7.867 -14.401 1.00 97.25 86 GLY A CA 1
ATOM 665 C C . GLY A 1 86 ? 4.896 -7.692 -12.920 1.00 97.25 86 GLY A C 1
ATOM 666 O O . GLY A 1 86 ? 5.403 -6.773 -12.271 1.00 97.25 86 GLY A O 1
ATOM 667 N N . TYR A 1 87 ? 4.053 -8.572 -12.369 1.00 97.50 87 TYR A N 1
ATOM 668 C CA . TYR A 1 87 ? 3.744 -8.523 -10.945 1.00 97.50 87 TYR A CA 1
ATOM 669 C C . TYR A 1 87 ? 3.452 -9.869 -10.282 1.00 97.50 87 TYR A C 1
ATOM 671 O O . TYR A 1 87 ? 2.902 -10.793 -10.883 1.00 97.50 87 TYR A O 1
ATOM 679 N N . LEU A 1 88 ? 3.746 -9.924 -8.985 1.00 97.75 88 LEU A N 1
ATOM 680 C CA . LEU A 1 88 ? 3.365 -10.977 -8.053 1.00 97.75 88 LEU A CA 1
ATOM 681 C C . LEU A 1 88 ? 2.324 -10.421 -7.078 1.00 97.75 88 LEU A C 1
ATOM 683 O O . LEU A 1 88 ? 2.628 -9.589 -6.232 1.00 97.75 88 LEU A O 1
ATOM 687 N N . ALA A 1 89 ? 1.078 -10.887 -7.178 1.00 97.56 89 ALA A N 1
ATOM 688 C CA . ALA A 1 89 ? -0.018 -10.359 -6.359 1.00 97.56 89 ALA A CA 1
ATOM 689 C C . ALA A 1 89 ? -0.008 -10.843 -4.897 1.00 97.56 89 ALA A C 1
ATOM 691 O O . ALA A 1 89 ? -0.640 -10.220 -4.049 1.00 97.56 89 ALA A O 1
ATOM 692 N N . GLY A 1 90 ? 0.693 -11.941 -4.596 1.00 96.94 90 GLY A N 1
ATOM 693 C CA . GLY A 1 90 ? 0.663 -12.605 -3.286 1.00 96.94 90 GLY A CA 1
ATOM 694 C C . GLY A 1 90 ? 0.820 -11.649 -2.094 1.00 96.94 90 GLY A C 1
ATOM 695 O O . GLY A 1 90 ? -0.079 -11.605 -1.250 1.00 96.94 90 GLY A O 1
ATOM 696 N N . PRO A 1 91 ? 1.889 -10.835 -2.042 1.00 96.50 91 PRO A N 1
ATOM 697 C CA . PRO A 1 91 ? 2.125 -9.939 -0.914 1.00 96.50 91 PRO A CA 1
ATOM 698 C C . PRO A 1 91 ? 1.007 -8.904 -0.695 1.00 96.50 91 PRO A C 1
ATOM 700 O O . PRO A 1 91 ? 0.540 -8.746 0.430 1.00 96.50 91 PRO A O 1
ATOM 703 N N . VAL A 1 92 ? 0.505 -8.247 -1.749 1.00 97.19 92 VAL A N 1
ATOM 704 C CA . VAL A 1 92 ? -0.592 -7.263 -1.604 1.00 97.19 92 VAL A CA 1
ATOM 705 C C . VAL A 1 92 ? -1.938 -7.912 -1.292 1.00 97.19 92 VAL A C 1
ATOM 707 O O . VAL A 1 92 ? -2.779 -7.304 -0.634 1.00 97.19 92 VAL A O 1
ATOM 710 N N . THR A 1 93 ? -2.164 -9.149 -1.745 1.00 97.44 93 THR A N 1
ATOM 711 C CA . THR A 1 93 ? -3.385 -9.891 -1.398 1.00 97.44 93 THR A CA 1
ATOM 712 C C . THR A 1 93 ? -3.395 -10.314 0.066 1.00 97.44 93 THR A C 1
ATOM 714 O O . THR A 1 93 ? -4.450 -10.253 0.692 1.00 97.44 93 THR A O 1
ATOM 717 N N . ALA A 1 94 ? -2.237 -10.677 0.628 1.00 95.94 94 ALA A N 1
ATOM 718 C CA . ALA A 1 94 ? -2.106 -10.982 2.050 1.00 95.94 94 ALA A CA 1
ATOM 719 C C . ALA A 1 94 ? -2.404 -9.741 2.906 1.00 95.94 94 ALA A C 1
ATOM 721 O O . ALA A 1 94 ? -3.258 -9.800 3.787 1.00 95.94 94 ALA A O 1
ATOM 722 N N . ASP A 1 95 ? -1.814 -8.591 2.563 1.00 96.62 95 ASP A N 1
ATOM 723 C CA . ASP A 1 95 ? -2.104 -7.333 3.264 1.00 96.62 95 ASP A CA 1
ATOM 724 C C . ASP A 1 95 ? -3.582 -6.950 3.168 1.00 96.62 95 ASP A C 1
ATOM 726 O O . ASP A 1 95 ? -4.185 -6.522 4.146 1.00 96.62 95 ASP A O 1
ATOM 730 N N . ALA A 1 96 ? -4.190 -7.108 1.989 1.00 96.75 96 ALA A N 1
ATOM 731 C CA . ALA A 1 96 ? -5.604 -6.813 1.783 1.00 96.75 96 ALA A CA 1
ATOM 732 C C . ALA A 1 96 ? -6.516 -7.658 2.685 1.00 96.75 96 ALA A C 1
ATOM 734 O O . ALA A 1 96 ? -7.489 -7.138 3.236 1.00 96.75 96 ALA A O 1
ATOM 735 N N . GLN A 1 97 ? -6.197 -8.944 2.848 1.00 95.12 97 GLN A N 1
ATOM 736 C CA . GLN A 1 97 ? -6.930 -9.849 3.734 1.00 95.12 97 GLN A CA 1
ATOM 737 C C . GLN A 1 97 ? -6.772 -9.431 5.197 1.00 95.12 97 GLN A C 1
ATOM 739 O O . GLN A 1 97 ? -7.770 -9.314 5.908 1.00 95.12 97 GLN A O 1
ATOM 744 N N . ASP A 1 98 ? -5.545 -9.134 5.613 1.00 93.56 98 ASP A N 1
ATOM 745 C CA . ASP A 1 98 ? -5.219 -8.695 6.969 1.00 93.56 98 ASP A CA 1
ATOM 746 C C . ASP A 1 98 ? -5.916 -7.372 7.330 1.00 93.56 98 ASP A C 1
ATOM 748 O O . ASP A 1 98 ? -6.583 -7.263 8.364 1.00 93.56 98 ASP A O 1
ATOM 752 N N . ILE A 1 99 ? -5.874 -6.393 6.421 1.00 95.25 99 ILE A N 1
ATOM 753 C CA . ILE A 1 99 ? -6.623 -5.136 6.536 1.00 95.25 99 ILE A CA 1
ATOM 754 C C . ILE A 1 99 ? -8.125 -5.417 6.641 1.00 95.25 99 ILE A C 1
ATOM 756 O O . ILE A 1 99 ? -8.809 -4.802 7.456 1.00 95.25 99 ILE A O 1
ATOM 760 N N . GLY A 1 100 ? -8.654 -6.337 5.832 1.00 92.19 100 GLY A N 1
ATOM 761 C CA . GLY A 1 100 ? -10.074 -6.687 5.826 1.00 92.19 100 GLY A CA 1
ATOM 762 C C . GLY A 1 100 ? -10.559 -7.337 7.126 1.00 92.19 100 GLY A C 1
ATOM 763 O O . GLY A 1 100 ? -11.716 -7.129 7.505 1.00 92.19 100 GLY A O 1
ATOM 764 N N . VAL A 1 101 ? -9.688 -8.086 7.814 1.00 89.81 101 VAL A N 1
ATOM 765 C CA . VAL A 1 101 ? -9.945 -8.631 9.158 1.00 89.81 101 VAL A CA 1
ATOM 766 C C . VAL A 1 101 ? -10.010 -7.506 10.189 1.00 89.81 101 VAL A C 1
ATOM 768 O O . VAL A 1 101 ? -10.908 -7.510 11.031 1.00 89.81 101 VAL A O 1
ATOM 771 N N . PHE A 1 102 ? -9.097 -6.537 10.100 1.00 86.25 102 PHE A N 1
ATOM 772 C CA . PHE A 1 102 ? -9.023 -5.424 11.045 1.00 86.25 102 PHE A CA 1
ATOM 773 C C . PHE A 1 102 ? -10.155 -4.408 10.844 1.00 86.25 102 PHE A C 1
ATOM 775 O O . PHE A 1 102 ? -10.846 -4.032 11.790 1.00 86.25 102 PHE A O 1
ATOM 782 N N . ALA A 1 103 ? -10.369 -3.966 9.604 1.00 89.12 103 ALA A N 1
ATOM 783 C CA . ALA A 1 103 ? -11.358 -2.955 9.279 1.00 89.12 103 ALA A CA 1
ATOM 784 C C . ALA A 1 103 ? -11.974 -3.160 7.885 1.00 89.12 103 ALA A C 1
ATOM 786 O O . ALA A 1 103 ? -11.428 -2.798 6.838 1.00 89.12 103 ALA A O 1
ATOM 787 N N . ARG A 1 104 ? -13.187 -3.721 7.879 1.00 88.94 104 ARG A N 1
ATOM 788 C CA . ARG A 1 104 ? -13.954 -3.976 6.656 1.00 88.94 104 ARG A CA 1
ATOM 789 C C . ARG A 1 104 ? -14.223 -2.679 5.888 1.00 88.94 104 ARG A C 1
ATOM 791 O O . ARG A 1 104 ? -14.694 -1.696 6.449 1.00 88.94 104 ARG A O 1
ATOM 798 N N . GLY A 1 105 ? -14.024 -2.729 4.572 1.00 91.06 105 GLY A N 1
ATOM 799 C CA . GLY A 1 105 ? -14.286 -1.593 3.687 1.00 91.06 105 GLY A CA 1
ATOM 800 C C . GLY A 1 105 ? -13.179 -0.538 3.691 1.00 91.06 105 GLY A C 1
ATOM 801 O O . GLY A 1 105 ? -13.381 0.549 3.151 1.00 91.06 105 GLY A O 1
ATOM 802 N N . ALA A 1 106 ? -12.016 -0.847 4.271 1.00 96.00 106 ALA A N 1
ATOM 803 C CA . ALA A 1 106 ? -10.856 0.020 4.192 1.00 96.00 106 ALA A CA 1
ATOM 804 C C . ALA A 1 106 ? -10.384 0.224 2.748 1.00 96.00 106 ALA A C 1
ATOM 806 O O . ALA A 1 106 ? -10.502 -0.646 1.877 1.00 96.00 106 ALA A O 1
ATOM 807 N N . ARG A 1 107 ? -9.835 1.413 2.514 1.00 97.31 107 ARG A N 1
ATOM 808 C CA . ARG A 1 107 ? -9.104 1.761 1.297 1.00 97.31 107 ARG A CA 1
ATOM 809 C C . ARG A 1 107 ? -7.606 1.697 1.561 1.00 97.31 107 ARG A C 1
ATOM 811 O O . ARG A 1 107 ? -7.174 1.713 2.714 1.00 97.31 107 ARG A O 1
ATOM 818 N N . VAL A 1 108 ? -6.831 1.648 0.486 1.00 97.31 108 VAL A N 1
ATOM 819 C CA . VAL A 1 108 ? -5.372 1.632 0.577 1.00 97.31 108 VAL A CA 1
ATOM 820 C C . VAL A 1 108 ? -4.760 2.786 -0.202 1.00 97.31 108 VAL A C 1
ATOM 822 O O . VAL A 1 108 ? -5.049 2.995 -1.378 1.00 97.31 108 VAL A O 1
ATOM 825 N N . ALA A 1 109 ? -3.915 3.538 0.481 1.00 97.19 109 ALA A N 1
ATOM 826 C CA . ALA A 1 109 ? -3.070 4.586 -0.043 1.00 97.19 109 ALA A CA 1
ATOM 827 C C . ALA A 1 109 ? -1.732 4.002 -0.502 1.00 97.19 109 ALA A C 1
ATOM 829 O O . ALA A 1 109 ? -1.105 3.213 0.208 1.00 97.19 109 ALA A O 1
ATOM 830 N N . LEU A 1 110 ? -1.284 4.405 -1.686 1.00 95.00 110 LEU A N 1
ATOM 831 C CA . LEU A 1 110 ? -0.025 3.957 -2.273 1.00 95.00 110 LEU A CA 1
ATOM 832 C C . LEU A 1 110 ? 0.621 5.069 -3.113 1.00 95.00 110 LEU A C 1
ATOM 834 O O . LEU A 1 110 ? -0.083 5.961 -3.599 1.00 95.00 110 LEU A O 1
ATOM 838 N N . PRO A 1 111 ? 1.950 5.035 -3.301 1.00 93.88 111 PRO A N 1
ATOM 839 C CA . PRO A 1 111 ? 2.627 5.993 -4.163 1.00 93.88 111 PRO A CA 1
ATOM 840 C C . PRO A 1 111 ? 2.250 5.785 -5.635 1.00 93.88 111 PRO A C 1
ATOM 842 O O . PRO A 1 111 ? 2.149 4.653 -6.122 1.00 93.88 111 PRO A O 1
ATOM 845 N N . ALA A 1 112 ? 2.093 6.886 -6.363 1.00 91.56 112 ALA A N 1
ATOM 846 C CA . ALA A 1 112 ? 2.009 6.887 -7.814 1.00 91.56 112 ALA A CA 1
ATOM 847 C C . ALA A 1 112 ? 3.281 6.283 -8.445 1.00 91.56 112 ALA A C 1
ATOM 849 O O . ALA A 1 112 ? 4.352 6.358 -7.835 1.00 91.56 112 ALA A O 1
ATOM 850 N N . PRO A 1 113 ? 3.200 5.721 -9.669 1.00 90.06 113 PRO A N 1
ATOM 851 C CA . PRO A 1 113 ? 4.334 5.044 -10.307 1.00 90.06 113 PRO A CA 1
ATOM 852 C C . PRO A 1 113 ? 5.622 5.878 -10.333 1.00 90.06 113 PRO A C 1
ATOM 854 O O . PRO A 1 113 ? 6.685 5.388 -9.966 1.00 90.06 113 PRO A O 1
ATOM 857 N N . HIS A 1 114 ? 5.521 7.171 -10.656 1.00 88.06 114 HIS A N 1
ATOM 858 C CA . HIS A 1 114 ? 6.672 8.080 -10.706 1.00 88.06 114 HIS A CA 1
ATOM 859 C C . HIS A 1 114 ? 7.338 8.319 -9.335 1.00 88.06 114 HIS A C 1
ATOM 861 O O . HIS A 1 114 ? 8.513 8.673 -9.271 1.00 88.06 114 HIS A O 1
ATOM 867 N N . LEU A 1 115 ? 6.628 8.099 -8.221 1.00 91.50 115 LEU A N 1
ATOM 868 C CA . LEU A 1 115 ? 7.186 8.215 -6.868 1.00 91.50 115 LEU A CA 1
ATOM 869 C C . LEU A 1 115 ? 7.910 6.948 -6.400 1.00 91.50 115 LEU A C 1
ATOM 871 O O . LEU A 1 115 ? 8.576 6.981 -5.362 1.00 91.50 115 LEU A O 1
ATOM 875 N N . LEU A 1 116 ? 7.820 5.842 -7.146 1.00 91.38 116 LEU A N 1
ATOM 876 C CA . LEU A 1 116 ? 8.623 4.649 -6.875 1.00 91.38 116 LEU A CA 1
ATOM 877 C C . LEU A 1 116 ? 10.098 4.842 -7.246 1.00 91.38 116 LEU A C 1
ATOM 879 O O . LEU A 1 116 ? 10.923 4.019 -6.852 1.00 91.38 116 LEU A O 1
ATOM 883 N N . GLY A 1 117 ? 10.444 5.929 -7.947 1.00 92.31 117 GLY A N 1
ATOM 884 C CA . GLY A 1 117 ? 11.817 6.229 -8.352 1.00 92.31 117 GLY A CA 1
ATOM 885 C C . GLY A 1 117 ? 12.406 5.102 -9.190 1.00 92.31 117 GLY A C 1
ATOM 886 O O . GLY A 1 117 ? 13.486 4.617 -8.861 1.00 92.31 117 GLY A O 1
ATOM 887 N N . LEU A 1 118 ? 11.634 4.630 -10.171 1.00 93.38 118 LEU A N 1
ATOM 888 C CA . LEU A 1 118 ? 12.082 3.641 -11.140 1.00 93.38 118 LEU A CA 1
ATOM 889 C C . LEU A 1 118 ? 12.797 4.349 -12.290 1.00 93.38 118 LEU A C 1
ATOM 891 O O . LEU A 1 118 ? 12.332 5.383 -12.766 1.00 93.38 118 LEU A O 1
ATOM 895 N N . GLU A 1 119 ? 13.916 3.782 -12.715 1.00 93.94 119 GLU A N 1
ATOM 896 C CA . GLU A 1 119 ? 14.682 4.212 -13.881 1.00 93.94 119 GLU A CA 1
ATOM 897 C C . GLU A 1 119 ? 14.446 3.233 -15.028 1.00 93.94 119 GLU A C 1
ATOM 899 O O . GLU A 1 119 ? 14.382 2.022 -14.809 1.00 93.94 119 GLU A O 1
ATOM 904 N N . ASP A 1 120 ? 14.338 3.741 -16.252 1.00 93.38 120 ASP A N 1
ATOM 905 C CA . ASP A 1 120 ? 14.120 2.910 -17.431 1.00 93.38 120 ASP A CA 1
ATOM 906 C C . ASP A 1 120 ? 15.423 2.641 -18.188 1.00 93.38 120 ASP A C 1
ATOM 908 O O . ASP A 1 120 ? 16.119 3.564 -18.614 1.00 93.38 120 ASP A O 1
ATOM 912 N N . SER 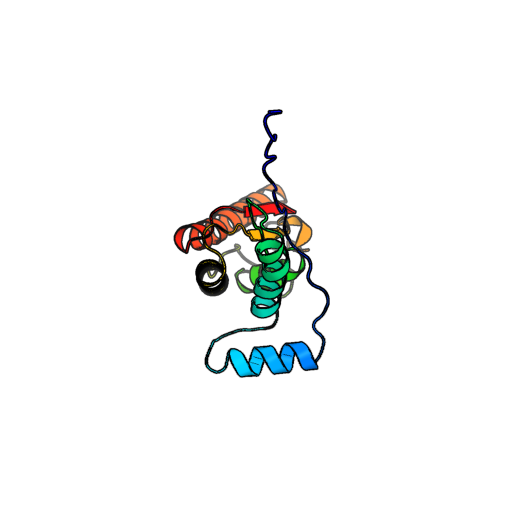A 1 121 ? 15.737 1.357 -18.365 1.00 94.44 121 SER A N 1
ATOM 913 C CA . SER A 1 121 ? 16.827 0.884 -19.229 1.00 94.44 121 SER A CA 1
ATOM 914 C C . SER A 1 121 ? 16.352 -0.075 -20.324 1.00 94.44 121 SER A C 1
ATOM 916 O O . SER A 1 121 ? 17.175 -0.558 -21.103 1.00 94.44 121 SER A O 1
ATOM 918 N N . TYR A 1 122 ? 15.048 -0.367 -20.369 1.00 95.56 122 TYR A N 1
ATOM 919 C CA . TYR A 1 122 ? 14.465 -1.390 -21.231 1.00 95.56 122 TYR A CA 1
ATOM 920 C C . TYR A 1 122 ? 13.664 -0.784 -22.383 1.00 95.56 122 TYR A C 1
ATOM 922 O O . TYR A 1 122 ? 13.922 -1.134 -23.534 1.00 95.56 122 TYR A O 1
ATOM 930 N N . PHE A 1 123 ? 12.728 0.121 -22.086 1.00 93.56 123 PHE A N 1
ATOM 931 C CA . PHE A 1 123 ? 11.860 0.720 -23.101 1.00 93.56 123 PHE A CA 1
ATOM 932 C C . PHE A 1 123 ? 12.579 1.841 -23.855 1.00 93.56 123 PHE A C 1
ATOM 934 O O . PHE A 1 123 ? 12.469 1.952 -25.074 1.00 93.56 123 PHE A O 1
ATOM 941 N N . CYS A 1 124 ? 13.355 2.654 -23.132 1.00 90.75 124 CYS A N 1
ATOM 942 C CA . CYS A 1 124 ? 13.924 3.911 -23.621 1.00 90.75 124 CYS A CA 1
ATOM 943 C C . CYS A 1 124 ? 12.858 4.862 -24.206 1.00 90.75 124 CYS A C 1
ATOM 945 O O . CYS A 1 124 ? 13.185 5.741 -25.007 1.00 90.75 124 CYS A O 1
ATOM 947 N N . ASP A 1 125 ? 11.608 4.687 -23.777 1.00 93.62 125 ASP A N 1
ATOM 948 C CA . ASP A 1 125 ? 10.419 5.426 -24.182 1.00 93.62 125 ASP A CA 1
ATOM 949 C C . ASP A 1 125 ? 9.525 5.604 -22.947 1.00 93.62 125 ASP A C 1
ATOM 951 O O . ASP A 1 125 ? 9.154 4.642 -22.268 1.00 93.62 125 ASP A O 1
ATOM 955 N N . GLU A 1 126 ? 9.227 6.860 -22.617 1.00 90.75 126 GLU A N 1
ATOM 956 C CA . GLU A 1 126 ? 8.482 7.187 -21.404 1.00 90.75 126 GLU A CA 1
ATOM 957 C C . GLU A 1 126 ? 7.018 6.738 -21.486 1.00 90.75 126 GLU A C 1
ATOM 959 O O . GLU A 1 126 ? 6.476 6.276 -20.479 1.00 90.75 126 GLU A O 1
ATOM 964 N N . ASP A 1 127 ? 6.390 6.833 -22.659 1.00 93.31 127 ASP A N 1
ATOM 965 C CA . ASP A 1 127 ? 4.983 6.479 -22.840 1.00 93.31 127 ASP A CA 1
ATOM 966 C C . ASP A 1 127 ? 4.808 4.957 -22.729 1.00 93.31 127 ASP A C 1
ATOM 968 O O . ASP A 1 127 ? 3.922 4.482 -22.011 1.00 93.31 127 ASP A O 1
ATOM 972 N N . GLU A 1 128 ? 5.705 4.183 -23.349 1.00 94.62 128 GLU A N 1
ATOM 973 C CA . GLU A 1 128 ? 5.685 2.717 -23.264 1.00 94.62 128 GLU A CA 1
ATOM 974 C C . GLU A 1 128 ? 5.930 2.229 -21.824 1.00 94.62 128 GLU A C 1
ATOM 976 O O . GLU A 1 128 ? 5.191 1.379 -21.311 1.00 94.62 128 GLU A O 1
ATOM 981 N N . MET A 1 129 ? 6.890 2.839 -21.115 1.00 93.69 129 MET A N 1
ATOM 982 C CA . MET A 1 129 ? 7.120 2.561 -19.694 1.00 93.69 129 MET A CA 1
ATOM 983 C C . MET A 1 129 ? 5.876 2.881 -18.847 1.00 93.69 129 MET A C 1
ATOM 985 O O . MET A 1 129 ? 5.494 2.093 -17.970 1.00 93.69 129 MET A O 1
ATOM 989 N N . GLN A 1 130 ? 5.245 4.040 -19.062 1.00 92.69 130 GLN A N 1
ATOM 990 C CA . GLN A 1 130 ? 4.065 4.454 -18.301 1.00 92.69 130 GLN A CA 1
ATOM 991 C C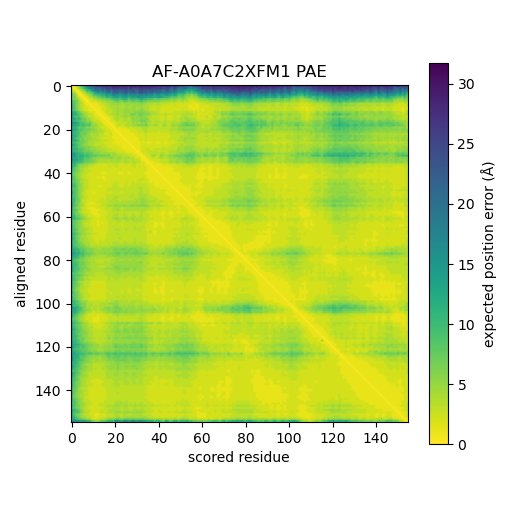 . GLN A 1 130 ? 2.870 3.523 -18.541 1.00 92.69 130 GLN A C 1
ATOM 993 O O . GLN A 1 130 ? 2.159 3.188 -17.581 1.00 92.69 130 GLN A O 1
ATOM 998 N N . ASP A 1 131 ? 2.671 3.064 -19.775 1.00 94.62 131 ASP A N 1
ATOM 999 C CA . ASP A 1 131 ? 1.621 2.109 -20.131 1.00 94.62 131 ASP A CA 1
ATOM 1000 C C . ASP A 1 131 ? 1.847 0.746 -19.461 1.00 94.62 131 ASP A C 1
ATOM 1002 O O . ASP A 1 131 ? 0.925 0.199 -18.833 1.00 94.62 131 ASP A O 1
ATOM 1006 N N . ALA A 1 132 ? 3.081 0.231 -19.498 1.00 95.56 132 ALA A N 1
ATOM 1007 C CA . ALA A 1 132 ? 3.452 -1.023 -18.843 1.00 95.56 132 ALA A CA 1
ATOM 1008 C C . ALA A 1 132 ? 3.246 -0.955 -17.317 1.00 95.56 132 ALA A C 1
ATOM 1010 O O . ALA A 1 132 ? 2.566 -1.803 -16.722 1.00 95.56 132 ALA A O 1
ATOM 1011 N N . LEU A 1 133 ? 3.739 0.104 -16.662 1.00 95.25 133 LEU A N 1
ATOM 1012 C CA . LEU A 1 133 ? 3.560 0.298 -15.218 1.00 95.25 133 LEU A CA 1
ATOM 1013 C C . LEU A 1 133 ? 2.086 0.481 -14.836 1.00 95.25 133 LEU A C 1
ATOM 1015 O O . LEU A 1 133 ? 1.637 -0.060 -13.819 1.00 95.25 133 LEU A O 1
ATOM 1019 N N . SER A 1 134 ? 1.303 1.184 -15.656 1.00 95.12 134 SER A N 1
ATOM 1020 C CA . SER A 1 134 ? -0.141 1.342 -15.447 1.00 95.12 134 SER A CA 1
ATOM 1021 C C . SER A 1 134 ? -0.878 0.004 -15.535 1.00 95.12 134 SER A C 1
ATOM 1023 O O . SER A 1 134 ? -1.786 -0.264 -14.735 1.00 95.12 134 SER A O 1
ATOM 1025 N N . ALA A 1 135 ? -0.475 -0.876 -16.458 1.00 96.62 135 ALA A N 1
ATOM 1026 C CA . ALA A 1 135 ? -1.025 -2.223 -16.568 1.00 96.62 135 ALA A CA 1
ATOM 1027 C C . ALA A 1 135 ? -0.734 -3.064 -15.314 1.00 96.62 135 ALA A C 1
ATOM 1029 O O . ALA A 1 135 ? -1.651 -3.723 -14.804 1.00 96.62 135 AL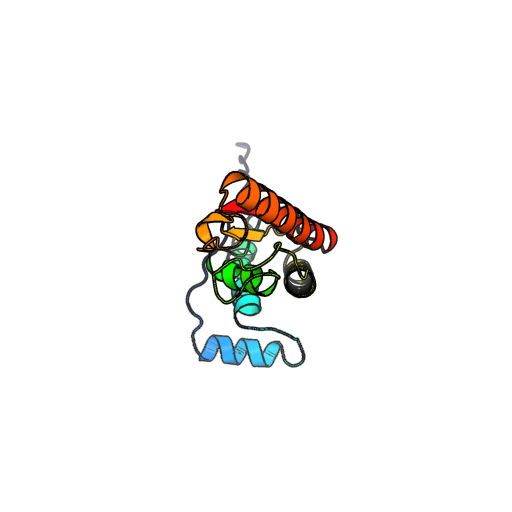A A O 1
ATOM 1030 N N . VAL A 1 136 ? 0.488 -2.979 -14.781 1.00 97.06 136 VAL A N 1
ATOM 1031 C CA . VAL A 1 136 ? 0.889 -3.639 -13.531 1.00 97.06 136 VAL A CA 1
ATOM 1032 C C . VAL A 1 136 ? 0.105 -3.102 -12.330 1.00 97.06 136 VAL A C 1
ATOM 1034 O O . VAL A 1 136 ? -0.507 -3.881 -11.593 1.00 97.06 136 VAL A O 1
ATOM 1037 N N . TYR A 1 137 ? 0.039 -1.778 -12.163 1.00 97.00 137 TYR A N 1
ATOM 1038 C CA . TYR A 1 137 ? -0.724 -1.132 -11.089 1.00 97.00 137 TYR A CA 1
ATOM 1039 C C . TYR A 1 137 ? -2.192 -1.563 -11.105 1.00 97.00 137 TYR A C 1
ATOM 1041 O O . TYR A 1 137 ? -2.757 -1.930 -10.073 1.00 97.00 137 TYR A O 1
ATOM 1049 N N . ARG A 1 138 ? -2.809 -1.582 -12.291 1.00 96.94 138 ARG A N 1
ATOM 1050 C CA . ARG A 1 138 ? -4.183 -2.058 -12.477 1.00 96.94 138 ARG A CA 1
ATOM 1051 C C . ARG A 1 138 ? -4.350 -3.510 -12.021 1.00 96.94 138 ARG A C 1
ATOM 1053 O O . ARG A 1 138 ? -5.375 -3.821 -11.411 1.00 96.94 138 ARG A O 1
ATOM 1060 N N . GLY A 1 139 ? -3.380 -4.376 -12.315 1.00 98.06 139 GLY A N 1
ATOM 1061 C CA . GLY A 1 139 ? -3.370 -5.781 -11.904 1.00 98.06 139 GLY A CA 1
ATOM 1062 C C . GLY A 1 139 ? -3.313 -5.949 -10.386 1.00 98.06 139 GLY A C 1
ATOM 1063 O O . GLY A 1 139 ? -4.192 -6.589 -9.804 1.00 98.06 139 GLY A O 1
ATOM 1064 N N . LEU A 1 140 ? -2.345 -5.300 -9.734 1.00 98.00 140 LEU A N 1
ATOM 1065 C CA . LEU A 1 140 ? -2.181 -5.337 -8.276 1.00 98.00 140 LEU A CA 1
ATOM 1066 C C . LEU A 1 140 ? -3.393 -4.747 -7.540 1.00 98.00 140 LEU A C 1
ATOM 1068 O O . LEU A 1 140 ? -3.962 -5.397 -6.662 1.00 98.00 140 LEU A O 1
ATOM 1072 N N . MET A 1 141 ? -3.871 -3.568 -7.952 1.00 97.69 141 MET A N 1
ATOM 1073 C CA . MET A 1 141 ? -5.065 -2.948 -7.357 1.00 97.69 141 MET A CA 1
ATOM 1074 C C . MET A 1 141 ? -6.319 -3.803 -7.539 1.00 97.69 141 MET A C 1
ATOM 1076 O O . MET A 1 141 ? -7.211 -3.800 -6.688 1.00 97.69 141 MET A O 1
ATOM 1080 N N . ARG A 1 142 ? -6.435 -4.517 -8.665 1.00 98.25 142 ARG A N 1
ATOM 1081 C CA . ARG A 1 142 ? -7.539 -5.456 -8.868 1.00 98.25 142 ARG A CA 1
ATOM 1082 C C . ARG A 1 142 ? -7.439 -6.627 -7.897 1.00 98.25 142 ARG A C 1
ATOM 1084 O O . ARG A 1 142 ? -8.433 -6.910 -7.243 1.00 98.25 142 ARG A O 1
ATOM 1091 N N . ALA A 1 143 ? -6.259 -7.223 -7.742 1.00 98.31 143 ALA A N 1
ATOM 1092 C CA . ALA A 1 143 ? -6.050 -8.324 -6.805 1.00 98.31 143 ALA A CA 1
ATOM 1093 C C . ALA A 1 143 ? -6.403 -7.936 -5.356 1.00 98.31 143 ALA A C 1
ATOM 1095 O O . ALA A 1 143 ? -7.043 -8.710 -4.641 1.00 98.31 143 ALA A O 1
ATOM 1096 N N . MET A 1 144 ? -6.071 -6.711 -4.937 1.00 97.81 144 MET A N 1
ATOM 1097 C CA . MET A 1 144 ? -6.469 -6.198 -3.622 1.00 97.81 144 MET A CA 1
ATOM 1098 C C . MET A 1 144 ? -7.979 -5.998 -3.481 1.00 97.81 144 MET A C 1
ATOM 1100 O O . MET A 1 144 ? -8.542 -6.343 -2.443 1.00 97.81 144 MET A O 1
ATOM 1104 N N . ARG A 1 145 ? -8.658 -5.464 -4.510 1.00 97.50 145 ARG A N 1
ATOM 1105 C CA . ARG A 1 145 ? -10.129 -5.341 -4.493 1.00 97.50 145 ARG A CA 1
ATOM 1106 C C . ARG A 1 145 ? -10.803 -6.701 -4.409 1.00 97.50 145 ARG A C 1
ATOM 1108 O O . ARG A 1 145 ? -11.715 -6.876 -3.607 1.00 97.50 145 ARG A O 1
ATOM 1115 N N . ASP A 1 146 ? -10.315 -7.659 -5.190 1.00 97.81 146 ASP A N 1
ATOM 1116 C CA . ASP A 1 146 ? -10.803 -9.039 -5.177 1.00 97.81 146 ASP A CA 1
ATOM 1117 C C . ASP A 1 146 ? -10.560 -9.702 -3.801 1.00 97.81 146 ASP A C 1
ATOM 1119 O O . ASP A 1 146 ? -11.285 -10.617 -3.416 1.00 97.81 146 ASP A O 1
ATOM 1123 N N . SER A 1 147 ? -9.606 -9.178 -3.020 1.00 97.00 147 SER A N 1
ATOM 1124 C CA . SER A 1 147 ? -9.300 -9.582 -1.639 1.00 97.00 147 SER A CA 1
ATOM 1125 C C . SER A 1 147 ? -10.003 -8.743 -0.556 1.00 97.00 147 SER A C 1
ATOM 1127 O O . SER A 1 147 ? -9.776 -8.972 0.628 1.00 97.00 147 SER A O 1
ATOM 1129 N N . GLY A 1 148 ? -10.879 -7.799 -0.928 1.00 95.56 148 GLY A N 1
ATOM 1130 C CA . GLY A 1 148 ? -11.756 -7.079 0.007 1.00 95.56 148 GLY A CA 1
ATOM 1131 C C . GLY A 1 148 ? -11.449 -5.595 0.239 1.00 95.56 148 GLY A C 1
ATOM 1132 O O . GLY A 1 148 ? -12.185 -4.949 0.989 1.00 95.56 148 GLY A O 1
ATOM 1133 N N . ILE A 1 149 ? -10.429 -5.024 -0.410 1.00 97.62 149 ILE A N 1
ATOM 1134 C CA . ILE A 1 149 ? -10.160 -3.577 -0.344 1.00 97.62 149 ILE A CA 1
ATOM 1135 C C . ILE A 1 149 ? -11.221 -2.795 -1.125 1.00 97.62 149 ILE A C 1
ATOM 1137 O O . ILE A 1 149 ? -11.499 -3.078 -2.290 1.00 97.62 149 ILE A O 1
ATOM 1141 N N . ALA A 1 150 ? -11.797 -1.761 -0.507 1.00 96.62 150 ALA A N 1
ATOM 1142 C CA . ALA A 1 150 ? -12.901 -0.996 -1.095 1.00 96.62 150 ALA A CA 1
ATOM 1143 C C . ALA A 1 150 ? -12.460 -0.016 -2.192 1.00 96.62 150 ALA A C 1
ATOM 1145 O O . ALA A 1 150 ? -13.266 0.416 -3.018 1.00 96.62 150 ALA A O 1
ATOM 1146 N N . GLY A 1 151 ? -11.188 0.372 -2.203 1.00 96.38 151 GLY A N 1
ATOM 1147 C CA . GLY A 1 151 ? -10.674 1.368 -3.132 1.00 96.38 151 GLY A CA 1
ATOM 1148 C C . GLY A 1 151 ? -9.233 1.747 -2.840 1.00 96.38 151 GLY A C 1
ATOM 1149 O O . GLY A 1 151 ? -8.648 1.302 -1.857 1.00 96.38 151 GLY A O 1
ATOM 1150 N N . HIS A 1 152 ? -8.678 2.582 -3.711 1.00 97.25 152 HIS A N 1
ATOM 1151 C CA . HIS A 1 152 ? -7.284 2.993 -3.642 1.00 97.25 152 HIS A CA 1
ATOM 1152 C C . HIS A 1 152 ? -7.170 4.515 -3.689 1.00 97.25 152 HIS A C 1
ATOM 1154 O O . HIS A 1 152 ? -7.994 5.177 -4.325 1.00 97.25 152 HIS A O 1
ATOM 1160 N N . VAL A 1 153 ? -6.146 5.049 -3.033 1.00 96.25 153 VAL A N 1
ATOM 1161 C CA . VAL A 1 153 ? -5.726 6.447 -3.135 1.00 96.25 153 VAL A CA 1
ATOM 1162 C C . VAL A 1 153 ? -4.298 6.460 -3.674 1.00 96.25 153 VAL A C 1
ATOM 1164 O O . VAL A 1 153 ? -3.424 5.779 -3.144 1.00 96.25 153 VAL A O 1
ATOM 1167 N N . LEU A 1 154 ? -4.081 7.194 -4.762 1.00 93.38 154 LEU A N 1
ATOM 1168 C CA . LEU A 1 154 ? -2.763 7.401 -5.356 1.00 93.38 154 LEU A CA 1
ATOM 1169 C C . LEU A 1 154 ? -2.215 8.745 -4.874 1.00 93.38 154 LEU A C 1
ATOM 1171 O O . LEU A 1 154 ? -2.906 9.758 -5.007 1.00 93.38 154 LEU A O 1
ATOM 1175 N N . HIS A 1 155 ? -1.005 8.733 -4.316 1.00 81.19 155 HIS A N 1
ATOM 1176 C CA . HIS A 1 155 ? -0.288 9.918 -3.828 1.00 81.19 155 HIS A CA 1
ATOM 1177 C C . HIS A 1 155 ? 0.914 10.263 -4.681 1.00 81.19 1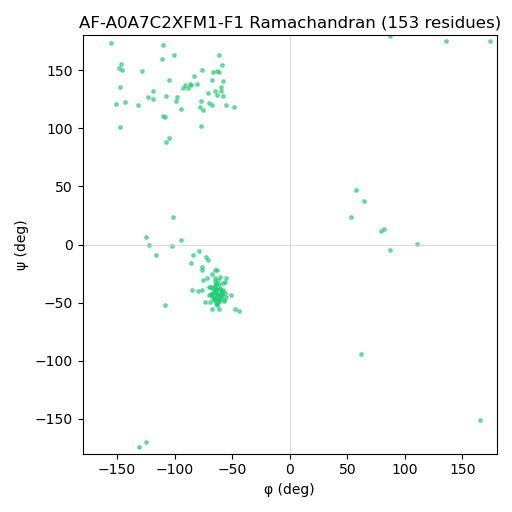55 HIS A C 1
ATOM 1179 O O . HIS A 1 155 ? 1.520 9.310 -5.216 1.00 81.19 155 HIS A O 1
#